Protein AF-A0A1L8RB62-F1 (afdb_monomer_lite)

Organism: NCBI:txid214095

pLDDT: mean 80.28, std 13.1, range [50.22, 96.81]

Secondary structure (DSSP, 8-state):
-HHHHHHHT--HHHHHHHHHHHHTT-----S--SSEEEEEEE--TTSTT-EEEEEEETTT--EEE-

Structure (mmCIF, N/CA/C/O backbone):
data_AF-A0A1L8RB62-F1
#
_entry.id   AF-A0A1L8RB62-F1
#
loop_
_atom_site.group_PDB
_atom_site.id
_atom_site.type_symbol
_atom_site.label_atom_id
_atom_site.label_alt_id
_atom_site.label_comp_id
_atom_site.label_asym_id
_atom_site.label_entity_id
_atom_site.label_seq_id
_atom_site.pdbx_PDB_ins_code
_atom_site.Cartn_x
_atom_site.Cartn_y
_atom_site.Cartn_z
_atom_site.occupancy
_atom_site.B_iso_or_equiv
_atom_site.auth_seq_id
_atom_site.auth_comp_id
_atom_site.auth_asym_id
_atom_site.auth_atom_id
_atom_site.pdbx_PDB_model_num
ATOM 1 N N . MET A 1 1 ? -11.897 1.354 7.344 1.00 78.44 1 MET A N 1
ATOM 2 C CA . MET A 1 1 ? -11.386 0.648 8.549 1.00 78.44 1 MET A CA 1
ATOM 3 C C . MET A 1 1 ? -12.500 0.205 9.494 1.00 78.44 1 MET A C 1
ATOM 5 O O . MET A 1 1 ? -12.453 -0.949 9.899 1.00 78.44 1 MET A O 1
ATOM 9 N N . LYS A 1 2 ? -13.489 1.062 9.807 1.00 85.12 2 LYS A N 1
ATOM 10 C CA . LYS A 1 2 ? -14.597 0.749 10.736 1.00 85.12 2 LYS A CA 1
ATOM 11 C C . LYS A 1 2 ? -15.399 -0.507 10.354 1.00 85.12 2 LYS A C 1
ATOM 13 O O . LYS A 1 2 ? -15.558 -1.396 11.182 1.00 85.12 2 LYS A O 1
ATOM 18 N N . ASP A 1 3 ? -15.754 -0.656 9.079 1.00 93.81 3 ASP A N 1
ATOM 19 C CA . ASP A 1 3 ? -16.537 -1.818 8.619 1.00 93.81 3 ASP A CA 1
ATOM 20 C C . ASP A 1 3 ? -15.813 -3.155 8.843 1.00 93.81 3 ASP A C 1
ATOM 22 O O . ASP A 1 3 ? -16.416 -4.162 9.206 1.00 93.81 3 ASP A O 1
ATOM 26 N N . ILE A 1 4 ? -14.488 -3.172 8.660 1.00 93.62 4 ILE A N 1
ATOM 27 C CA . ILE A 1 4 ? -13.660 -4.368 8.865 1.00 93.62 4 ILE A CA 1
ATOM 28 C C . ILE A 1 4 ? -13.556 -4.676 10.362 1.00 93.62 4 ILE A C 1
ATOM 30 O O . ILE A 1 4 ? -13.677 -5.831 10.763 1.00 93.62 4 ILE A O 1
ATOM 34 N N . THR A 1 5 ? -13.359 -3.657 11.200 1.00 94.88 5 THR A N 1
ATOM 35 C CA . THR A 1 5 ? -13.286 -3.855 12.653 1.00 94.88 5 THR A CA 1
ATOM 36 C C . THR A 1 5 ? -14.593 -4.378 13.231 1.00 94.88 5 THR A C 1
ATOM 38 O O . THR A 1 5 ? -14.558 -5.282 14.060 1.00 94.88 5 THR A O 1
ATOM 41 N N . GLU A 1 6 ? -15.731 -3.869 12.757 1.00 95.56 6 GLU A N 1
ATOM 42 C CA . GLU A 1 6 ? -17.059 -4.304 13.199 1.00 95.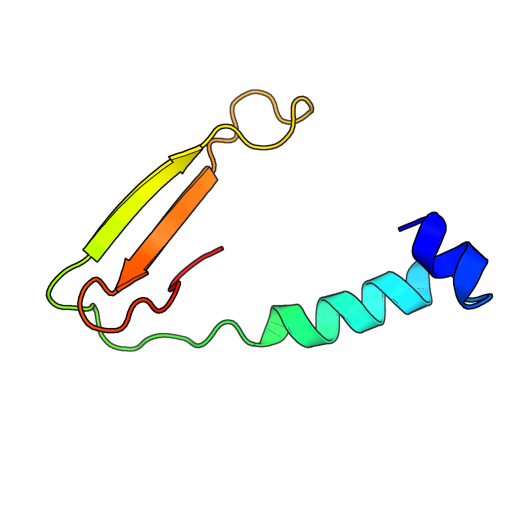56 6 GLU A CA 1
ATOM 43 C C . GLU A 1 6 ? -17.370 -5.723 12.721 1.00 95.56 6 GLU A C 1
ATOM 45 O O . GLU A 1 6 ? -17.807 -6.557 13.509 1.00 95.56 6 GLU A O 1
ATOM 50 N N . ARG A 1 7 ? -17.065 -6.042 11.458 1.00 96.81 7 ARG A N 1
ATOM 51 C CA . ARG A 1 7 ? -17.323 -7.371 10.888 1.00 96.81 7 ARG A CA 1
ATOM 52 C C . ARG A 1 7 ? -16.513 -8.486 11.548 1.00 96.81 7 ARG A C 1
ATOM 54 O O . ARG A 1 7 ? -17.006 -9.605 11.661 1.00 96.81 7 ARG A O 1
ATOM 61 N N . TYR A 1 8 ? -15.267 -8.205 11.923 1.00 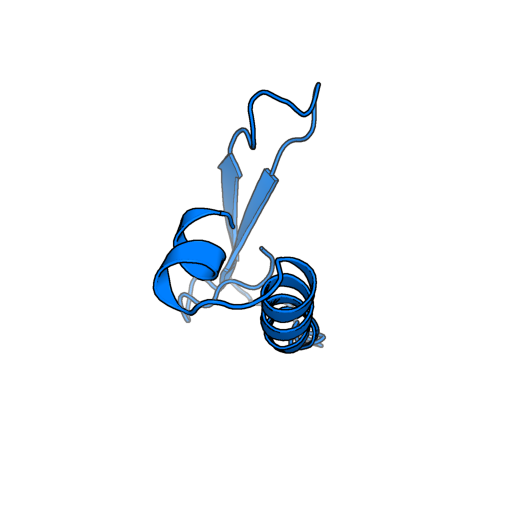95.00 8 TYR A N 1
ATOM 62 C CA . TYR A 1 8 ? -14.344 -9.208 12.465 1.00 95.00 8 TYR A CA 1
ATOM 63 C C . TYR A 1 8 ? -14.116 -9.080 13.976 1.00 95.00 8 TYR A C 1
ATOM 65 O O . TYR A 1 8 ? -13.341 -9.856 14.527 1.00 95.00 8 TYR A O 1
ATOM 73 N N . PHE A 1 9 ? -14.781 -8.134 14.649 1.00 94.81 9 PHE A N 1
ATOM 74 C CA . PHE A 1 9 ? -14.633 -7.864 16.086 1.00 94.81 9 PHE A CA 1
ATOM 75 C C . PHE A 1 9 ? -13.171 -7.674 16.518 1.00 94.81 9 PHE A C 1
ATOM 77 O O . PHE A 1 9 ? -12.727 -8.165 17.555 1.00 94.81 9 PHE A O 1
ATOM 84 N N . VAL A 1 10 ? -12.402 -6.955 15.700 1.00 96.19 10 VAL A N 1
ATOM 85 C CA . VAL A 1 10 ? -10.986 -6.666 15.954 1.00 96.19 10 VAL A CA 1
ATOM 86 C C . VAL A 1 10 ? -10.763 -5.176 16.160 1.00 96.19 10 VAL A C 1
ATOM 88 O O . VAL A 1 10 ? -11.489 -4.341 15.629 1.00 96.19 10 VAL A O 1
ATOM 91 N N . SER A 1 11 ? -9.710 -4.826 16.901 1.00 95.56 11 SER A N 1
ATOM 92 C CA . SER A 1 11 ? -9.309 -3.426 17.042 1.00 95.56 11 SER A CA 1
ATOM 93 C C . SER A 1 11 ? -8.848 -2.838 15.702 1.00 95.56 11 SER A C 1
ATOM 95 O O . SER A 1 11 ? -8.280 -3.544 14.862 1.00 95.56 11 SER A O 1
ATOM 97 N N . THR A 1 12 ? -9.006 -1.525 15.528 1.00 94.44 12 THR A N 1
ATOM 98 C CA . THR A 1 12 ? -8.451 -0.783 14.381 1.00 94.44 12 THR A CA 1
ATOM 99 C C . THR A 1 12 ? -6.953 -1.028 14.224 1.00 94.44 12 THR A C 1
ATOM 101 O O . THR A 1 12 ? -6.484 -1.281 13.119 1.00 94.44 12 THR A O 1
ATOM 104 N N . LYS A 1 13 ? -6.220 -1.081 15.341 1.00 94.12 13 LYS A N 1
ATOM 105 C CA . LYS A 1 13 ? -4.780 -1.371 15.378 1.00 94.12 13 LYS A CA 1
ATOM 106 C C . LYS A 1 13 ? -4.439 -2.749 14.821 1.00 94.12 13 LYS A C 1
ATOM 108 O O . LYS A 1 13 ? -3.407 -2.917 14.178 1.00 94.12 13 LYS A O 1
ATOM 113 N N . THR A 1 14 ? -5.303 -3.738 15.033 1.00 94.62 14 THR A N 1
ATOM 114 C CA . THR A 1 14 ? -5.129 -5.068 14.441 1.00 94.62 14 THR A CA 1
ATOM 115 C C . THR A 1 14 ? -5.242 -5.003 12.920 1.00 94.62 14 THR A C 1
ATOM 117 O O . THR A 1 14 ? -4.409 -5.590 12.235 1.00 94.62 14 THR A O 1
ATOM 120 N N . VAL A 1 15 ? -6.227 -4.268 12.397 1.00 94.56 15 VAL A N 1
ATOM 121 C CA . VAL A 1 15 ? -6.441 -4.098 10.951 1.00 94.56 15 VAL A CA 1
ATOM 122 C C . VAL A 1 15 ? -5.283 -3.331 10.305 1.00 94.56 15 VAL A C 1
ATOM 124 O O . VAL A 1 15 ? -4.747 -3.798 9.304 1.00 94.56 15 VAL A O 1
ATOM 127 N N . GLU A 1 16 ? -4.846 -2.220 10.905 1.00 91.75 16 GLU A N 1
ATOM 128 C CA . GLU A 1 16 ? -3.684 -1.430 10.453 1.00 91.75 16 GLU A CA 1
ATOM 129 C C . GLU A 1 16 ? -2.429 -2.298 10.337 1.00 91.75 16 GLU A C 1
ATOM 131 O O . GLU A 1 16 ? -1.790 -2.354 9.294 1.00 91.75 16 GLU A O 1
ATOM 136 N N . ARG A 1 17 ? -2.119 -3.065 11.381 1.00 91.81 17 ARG A N 1
ATOM 137 C CA . ARG A 1 17 ? -0.912 -3.895 11.429 1.00 91.81 17 ARG A CA 1
ATOM 138 C C . ARG A 1 17 ? -0.924 -5.023 10.389 1.00 91.81 17 ARG A C 1
ATOM 140 O O . ARG A 1 17 ? 0.130 -5.433 9.904 1.00 91.81 17 ARG A O 1
ATOM 147 N N . VAL A 1 18 ? -2.110 -5.532 10.051 1.00 91.19 18 VAL A N 1
ATOM 148 C CA . VAL A 1 18 ? -2.294 -6.496 8.960 1.00 91.19 18 VAL A CA 1
ATOM 149 C C . VAL A 1 18 ? -2.099 -5.808 7.608 1.00 91.19 18 VAL A C 1
ATOM 151 O O . VAL A 1 18 ? -1.321 -6.316 6.806 1.00 91.19 18 VAL A O 1
ATOM 154 N N . LEU A 1 19 ? -2.709 -4.642 7.372 1.00 88.75 19 LEU A N 1
ATOM 155 C CA . LEU A 1 19 ? -2.495 -3.831 6.162 1.00 88.75 19 LEU A CA 1
ATOM 156 C C . LEU A 1 19 ? -1.009 -3.504 5.945 1.00 88.75 19 LEU A C 1
ATOM 158 O O . LEU A 1 19 ? -0.474 -3.761 4.867 1.00 88.75 19 LEU A O 1
ATOM 162 N N . ASP A 1 20 ? -0.314 -3.053 6.988 1.00 86.75 20 ASP A N 1
ATOM 163 C CA . ASP A 1 20 ? 1.118 -2.735 6.947 1.00 86.75 20 ASP A CA 1
ATOM 164 C C . ASP A 1 20 ? 1.980 -3.931 6.526 1.00 86.75 20 ASP A C 1
ATOM 166 O O . ASP A 1 20 ? 3.006 -3.771 5.858 1.00 86.75 20 ASP A O 1
ATOM 170 N N . SER A 1 21 ? 1.572 -5.151 6.890 1.00 85.12 21 SER A N 1
ATOM 171 C CA . SER A 1 21 ? 2.287 -6.368 6.490 1.00 85.12 21 SER A CA 1
ATOM 172 C C . SER A 1 21 ? 2.243 -6.615 4.976 1.00 85.12 21 SER A C 1
ATOM 174 O O . SER A 1 21 ? 3.179 -7.201 4.429 1.00 85.12 21 SER A O 1
ATOM 176 N N . PHE A 1 22 ? 1.212 -6.115 4.285 1.00 79.94 22 PHE A N 1
ATOM 177 C CA . PHE A 1 22 ? 1.092 -6.188 2.828 1.00 79.94 22 PHE A CA 1
ATOM 178 C C . PHE A 1 22 ? 1.831 -5.045 2.122 1.00 79.94 22 PHE A C 1
ATOM 180 O O . PHE A 1 22 ? 2.388 -5.258 1.046 1.00 79.94 22 PHE A O 1
ATOM 187 N N . LEU A 1 23 ? 1.904 -3.859 2.735 1.00 72.31 23 LEU A N 1
ATOM 188 C CA . LEU A 1 23 ? 2.538 -2.674 2.139 1.00 72.31 23 LEU A CA 1
ATOM 189 C C . LEU A 1 23 ? 4.074 -2.745 2.107 1.00 72.31 23 LEU A C 1
ATOM 191 O O . LEU A 1 23 ? 4.700 -2.195 1.199 1.00 72.31 23 LEU A O 1
ATOM 195 N N . LYS A 1 24 ? 4.699 -3.487 3.033 1.00 60.19 24 LYS A N 1
ATOM 196 C CA . LYS A 1 24 ? 6.166 -3.688 3.096 1.00 60.19 24 LYS A CA 1
ATOM 197 C C . LYS A 1 24 ? 6.769 -4.450 1.905 1.00 60.19 24 LYS A C 1
ATOM 199 O O . LYS A 1 24 ? 7.981 -4.650 1.864 1.00 60.19 24 LYS A O 1
ATOM 204 N N . LYS A 1 25 ? 5.951 -4.886 0.946 1.00 57.78 25 LYS A N 1
ATOM 205 C CA . LYS A 1 25 ? 6.358 -5.693 -0.212 1.00 57.78 25 LYS A CA 1
ATOM 206 C C . LYS A 1 25 ? 6.630 -4.897 -1.491 1.00 57.78 25 LYS A C 1
ATOM 208 O O . LYS A 1 25 ? 6.758 -5.519 -2.542 1.00 57.78 25 LYS A O 1
ATOM 213 N N . HIS A 1 26 ? 6.754 -3.570 -1.431 1.00 58.75 26 HIS A N 1
ATOM 214 C CA . HIS A 1 26 ? 7.171 -2.794 -2.600 1.00 58.75 26 HIS A CA 1
ATOM 215 C C . HIS A 1 26 ? 8.624 -3.126 -2.956 1.00 58.75 26 HIS A C 1
ATOM 217 O O . HIS A 1 26 ? 9.585 -2.734 -2.293 1.00 58.75 26 HIS A O 1
ATOM 223 N N . VAL A 1 27 ? 8.740 -3.962 -3.982 1.00 56.50 27 VAL A N 1
ATOM 224 C CA . VAL A 1 27 ? 9.978 -4.493 -4.532 1.00 56.50 27 VAL A CA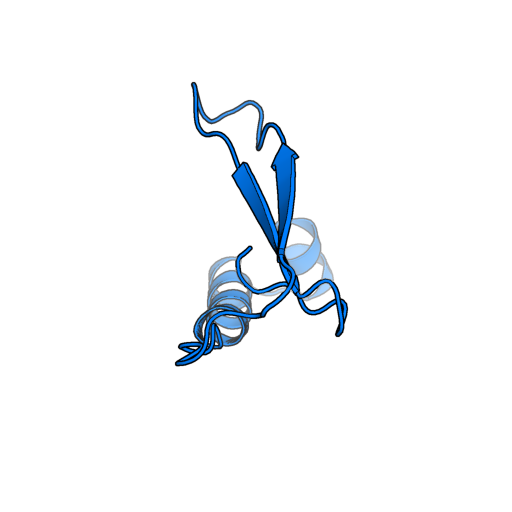 1
ATOM 225 C C . VAL A 1 27 ? 10.807 -3.326 -5.055 1.00 56.50 27 VAL A C 1
ATOM 227 O O . VAL A 1 27 ? 10.332 -2.520 -5.849 1.00 56.50 27 VAL A O 1
ATOM 230 N N . LYS A 1 28 ? 12.071 -3.243 -4.627 1.00 58.22 28 LYS A N 1
ATOM 231 C CA . LYS A 1 28 ? 13.068 -2.424 -5.319 1.00 58.22 28 LYS A CA 1
ATOM 232 C C . LYS A 1 28 ? 13.225 -2.992 -6.728 1.00 58.22 28 LYS A C 1
ATOM 234 O O . LYS A 1 28 ? 13.919 -3.991 -6.917 1.00 58.22 28 LYS A O 1
ATOM 239 N N . ASN A 1 29 ? 12.553 -2.396 -7.705 1.00 62.97 29 ASN A N 1
ATOM 240 C CA . ASN A 1 29 ? 12.779 -2.742 -9.098 1.00 62.97 29 ASN A CA 1
ATOM 241 C C . ASN A 1 29 ? 14.148 -2.188 -9.502 1.00 62.97 29 ASN A C 1
ATOM 243 O O . ASN A 1 29 ? 14.320 -0.988 -9.682 1.00 62.97 29 ASN A O 1
ATOM 247 N N . ASN A 1 30 ? 15.137 -3.076 -9.624 1.00 72.56 30 ASN A N 1
ATOM 248 C CA . ASN A 1 30 ? 16.497 -2.722 -10.050 1.00 72.56 30 ASN A CA 1
ATOM 249 C C . ASN A 1 30 ? 16.601 -2.447 -11.563 1.00 72.56 30 ASN A C 1
ATOM 251 O O . ASN A 1 30 ? 17.701 -2.259 -12.075 1.00 72.56 30 ASN A O 1
ATOM 255 N N . TYR A 1 31 ? 15.481 -2.471 -12.288 1.00 74.19 31 TYR A N 1
ATOM 256 C CA . TYR A 1 31 ? 15.421 -2.195 -13.717 1.00 74.19 31 TYR A CA 1
ATOM 257 C C . TYR A 1 31 ? 14.242 -1.270 -14.022 1.00 74.19 31 TYR A C 1
ATOM 259 O O . TYR A 1 31 ? 13.177 -1.382 -13.411 1.00 74.19 31 TYR A O 1
ATOM 267 N N . LEU A 1 32 ? 14.448 -0.366 -14.979 1.00 79.75 32 LEU A N 1
ATOM 268 C CA . LEU A 1 32 ? 13.404 0.492 -15.524 1.00 79.75 32 LEU A CA 1
ATOM 269 C C . LEU A 1 32 ? 12.810 -0.192 -16.769 1.00 79.75 32 LEU A C 1
ATOM 271 O O . LEU A 1 32 ? 13.580 -0.553 -17.665 1.00 79.75 32 LEU A O 1
ATOM 275 N N . PRO A 1 33 ? 11.484 -0.402 -16.842 1.00 80.44 33 PRO A N 1
ATOM 276 C CA . PRO A 1 33 ? 10.838 -0.958 -18.028 1.00 80.44 33 PRO A CA 1
ATOM 277 C C 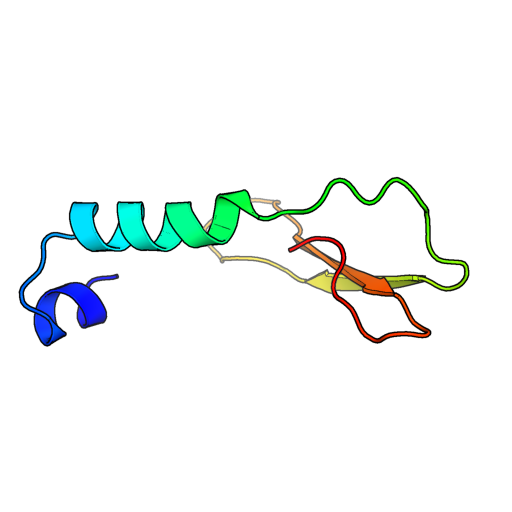. PRO A 1 33 ? 11.071 -0.103 -19.273 1.00 80.44 33 PRO A C 1
ATOM 279 O O . PRO A 1 33 ? 11.242 1.113 -19.189 1.00 80.44 33 PRO A O 1
ATOM 282 N N . LYS A 1 34 ? 11.056 -0.743 -20.444 1.00 86.06 34 LYS A N 1
ATOM 283 C CA . LYS A 1 34 ? 11.293 -0.070 -21.729 1.00 86.06 34 LYS A CA 1
ATOM 284 C C . LYS A 1 34 ? 10.136 0.853 -22.121 1.00 86.06 34 LYS A C 1
ATOM 286 O O . LYS A 1 34 ? 10.361 1.905 -22.715 1.00 86.06 34 LYS A O 1
ATOM 291 N N . HIS A 1 35 ? 8.916 0.448 -21.782 1.00 89.69 35 HIS A N 1
ATOM 292 C CA . HIS A 1 35 ? 7.688 1.175 -22.058 1.00 89.69 35 HIS A CA 1
ATOM 293 C C . HIS A 1 35 ? 6.928 1.373 -20.745 1.00 89.69 35 HIS A C 1
ATOM 295 O O . HIS A 1 35 ? 6.596 0.411 -20.054 1.00 89.69 35 HIS A O 1
ATOM 301 N N . LEU A 1 36 ? 6.695 2.634 -20.388 1.00 88.44 36 LEU A N 1
ATOM 302 C CA . LEU A 1 36 ? 6.082 3.031 -19.127 1.00 88.44 36 LEU A CA 1
ATOM 303 C C . LEU A 1 36 ? 4.758 3.733 -19.409 1.00 88.44 36 LEU A C 1
ATOM 305 O O . LEU A 1 36 ? 4.707 4.647 -20.233 1.00 88.44 36 LEU A O 1
ATOM 309 N N . LEU A 1 37 ? 3.709 3.321 -18.710 1.00 88.75 37 LEU A N 1
ATOM 310 C CA . LEU A 1 37 ? 2.431 4.017 -18.672 1.00 88.75 37 LEU A CA 1
ATOM 311 C C . LEU A 1 37 ? 2.367 4.832 -17.383 1.00 88.75 37 LEU A C 1
ATOM 313 O O . LEU A 1 37 ? 2.680 4.327 -16.303 1.00 88.75 37 LEU A O 1
ATOM 317 N N . LEU A 1 38 ? 1.984 6.096 -17.526 1.00 89.31 38 LEU A N 1
ATOM 318 C CA . LEU A 1 38 ? 1.890 7.079 -16.457 1.00 89.31 38 LEU A CA 1
ATOM 319 C C . LEU A 1 38 ? 0.498 7.689 -16.510 1.00 89.31 38 LEU A C 1
ATOM 321 O O . LEU A 1 38 ? 0.086 8.156 -17.572 1.00 89.31 38 LEU A O 1
ATOM 325 N N . ASP A 1 39 ? -0.187 7.699 -15.374 1.00 89.12 39 ASP A N 1
ATOM 326 C CA . ASP A 1 39 ? -1.459 8.397 -15.230 1.00 89.12 39 ASP A CA 1
ATOM 327 C C . ASP A 1 39 ? -1.490 9.213 -13.936 1.00 89.12 39 ASP A C 1
ATOM 329 O O . ASP A 1 39 ? -0.932 8.804 -12.910 1.00 89.12 39 ASP A O 1
ATOM 333 N N . GLU A 1 40 ? -2.128 10.376 -14.009 1.00 86.50 40 GLU A N 1
ATOM 334 C CA . GLU A 1 40 ? -2.272 11.327 -12.914 1.00 86.50 40 GLU A CA 1
ATOM 335 C C . GLU A 1 40 ? -3.712 11.309 -12.412 1.00 86.50 40 GLU A C 1
ATOM 337 O O . GLU A 1 40 ? -4.663 11.470 -13.179 1.00 86.50 40 GLU A O 1
ATOM 342 N N . PHE A 1 41 ? -3.881 11.185 -11.098 1.00 84.44 41 PHE A N 1
ATOM 343 C CA . PHE A 1 41 ? -5.190 11.322 -10.484 1.00 84.44 41 PHE A CA 1
ATOM 344 C C . PHE A 1 41 ? -5.142 12.193 -9.232 1.00 84.44 41 PHE A C 1
ATOM 346 O O . PHE A 1 41 ? -4.160 12.247 -8.486 1.00 84.44 41 PHE A O 1
ATOM 353 N N . LYS A 1 42 ? -6.256 12.883 -8.984 1.00 80.81 42 LYS A N 1
ATOM 354 C CA . LYS A 1 42 ? -6.473 13.578 -7.717 1.00 80.81 42 LYS A CA 1
ATOM 355 C C . LYS A 1 42 ? -6.770 12.534 -6.649 1.00 80.81 42 LYS A C 1
ATOM 357 O O . LYS A 1 42 ? -7.680 11.727 -6.828 1.00 80.81 42 LYS A O 1
ATOM 362 N N . GLY A 1 43 ? -5.990 12.556 -5.572 1.00 73.88 43 GLY A N 1
ATOM 363 C CA . GLY A 1 43 ? -6.184 11.687 -4.417 1.00 73.88 43 GLY A CA 1
ATOM 364 C C . GLY A 1 43 ? -7.439 12.042 -3.613 1.00 73.88 43 GLY A C 1
ATOM 365 O O . GLY A 1 43 ? -8.481 12.417 -4.153 1.00 73.88 43 GLY A O 1
ATOM 366 N N . THR A 1 44 ? -7.356 11.916 -2.291 1.00 70.75 44 THR A N 1
ATOM 367 C CA . THR A 1 44 ? -8.471 12.272 -1.408 1.00 70.75 44 THR A CA 1
ATOM 368 C C . THR A 1 44 ? -8.670 13.788 -1.354 1.00 70.75 44 THR A C 1
ATOM 370 O O . THR A 1 44 ? -7.726 14.569 -1.457 1.00 70.75 44 THR A O 1
ATOM 373 N N . SER A 1 45 ? -9.919 14.206 -1.145 1.00 62.78 45 SER A N 1
ATOM 374 C CA . SER A 1 45 ? -10.336 15.607 -0.969 1.00 62.78 45 SER A CA 1
ATOM 375 C C . SER A 1 45 ? -9.633 16.339 0.179 1.00 62.78 45 SER A C 1
ATOM 377 O O . SER A 1 45 ? -9.726 17.558 0.280 1.00 62.78 45 SER A O 1
ATOM 379 N N . ASP A 1 46 ? -8.945 15.589 1.036 1.00 60.41 46 ASP A N 1
ATOM 380 C CA . ASP A 1 46 ? -8.449 16.032 2.333 1.00 60.41 46 ASP A CA 1
ATOM 381 C C . ASP A 1 46 ? -6.947 16.367 2.286 1.00 60.41 46 ASP A C 1
ATOM 383 O O . ASP A 1 46 ? -6.358 16.758 3.293 1.00 60.41 46 ASP A O 1
ATOM 387 N N . CYS A 1 47 ? -6.307 16.204 1.123 1.00 55.44 47 CYS A N 1
ATOM 388 C CA . CYS A 1 47 ? -4.919 16.585 0.894 1.00 55.44 47 CYS A CA 1
ATOM 389 C C . CYS A 1 47 ? -4.861 17.766 -0.076 1.00 55.44 47 CYS A C 1
ATOM 391 O O . CYS A 1 47 ? -5.025 17.616 -1.287 1.00 55.44 47 CYS A O 1
ATOM 393 N N . GLU A 1 48 ? -4.607 18.956 0.462 1.00 56.91 48 GLU A N 1
ATOM 394 C CA . GLU A 1 48 ? -4.424 20.172 -0.325 1.00 56.91 48 GLU A CA 1
ATOM 395 C C . GLU A 1 48 ? -3.161 20.026 -1.201 1.00 56.91 48 GLU A C 1
ATOM 397 O O . GLU A 1 48 ? -2.032 20.110 -0.723 1.00 56.91 48 GLU A O 1
ATOM 402 N N . GLY A 1 49 ? -3.347 19.721 -2.490 1.00 56.00 49 GLY A N 1
ATOM 403 C CA . GLY A 1 49 ? -2.268 19.681 -3.485 1.00 56.00 49 GLY A CA 1
ATOM 404 C C . GLY A 1 49 ? -1.466 18.375 -3.600 1.00 56.00 49 GLY A C 1
ATOM 405 O O . GLY A 1 49 ? -0.480 18.357 -4.334 1.00 56.00 49 GLY A O 1
ATOM 406 N N . ALA A 1 50 ? -1.864 17.279 -2.942 1.00 59.81 50 ALA A N 1
ATOM 407 C CA . ALA A 1 50 ? -1.198 15.985 -3.129 1.00 59.81 50 ALA A CA 1
ATOM 408 C C . ALA A 1 50 ? -1.749 15.264 -4.372 1.00 59.81 50 ALA A C 1
ATOM 410 O O . ALA A 1 50 ? -2.814 14.647 -4.353 1.00 59.81 50 ALA A O 1
ATOM 411 N N . MET A 1 51 ? -1.019 15.385 -5.474 1.00 67.31 51 MET A N 1
ATOM 412 C CA . MET A 1 51 ? -1.263 14.674 -6.725 1.00 67.31 51 MET A CA 1
ATOM 413 C C . MET A 1 51 ? -0.731 13.241 -6.621 1.00 67.31 51 MET A C 1
ATOM 415 O O . MET A 1 51 ? 0.394 13.031 -6.160 1.00 67.31 51 MET A O 1
ATOM 419 N N . CYS A 1 52 ? -1.530 12.260 -7.032 1.00 78.75 52 CYS A N 1
ATOM 420 C CA . CYS A 1 52 ? -1.134 10.858 -7.036 1.00 78.75 52 CYS A CA 1
ATOM 421 C C . CYS A 1 52 ? -0.824 10.403 -8.467 1.00 78.75 52 CYS A C 1
ATOM 423 O O . CYS A 1 52 ? -1.458 10.847 -9.424 1.00 78.75 52 CYS A O 1
ATOM 425 N N . PHE A 1 53 ? 0.140 9.491 -8.603 1.00 82.31 53 PHE A N 1
ATOM 426 C CA . PHE A 1 53 ? 0.537 8.919 -9.887 1.00 82.31 53 PHE A CA 1
ATOM 427 C C . PHE A 1 53 ? 0.421 7.403 -9.843 1.00 82.31 53 PHE A C 1
ATOM 429 O O . PHE A 1 53 ? 0.867 6.777 -8.882 1.00 82.31 53 PHE A O 1
ATOM 436 N N . ILE A 1 54 ? -0.123 6.817 -10.906 1.00 84.38 54 ILE A N 1
ATOM 437 C CA . ILE A 1 54 ? -0.038 5.377 -11.154 1.00 84.38 54 ILE A CA 1
ATOM 438 C C . ILE A 1 54 ? 1.007 5.167 -12.237 1.00 84.38 54 ILE A C 1
ATOM 440 O O . ILE A 1 54 ? 0.919 5.743 -13.322 1.00 84.38 54 ILE A O 1
ATOM 444 N N . ILE A 1 55 ? 1.996 4.327 -11.938 1.00 86.12 55 ILE A N 1
ATOM 445 C CA . ILE A 1 55 ? 3.039 3.960 -12.893 1.00 86.12 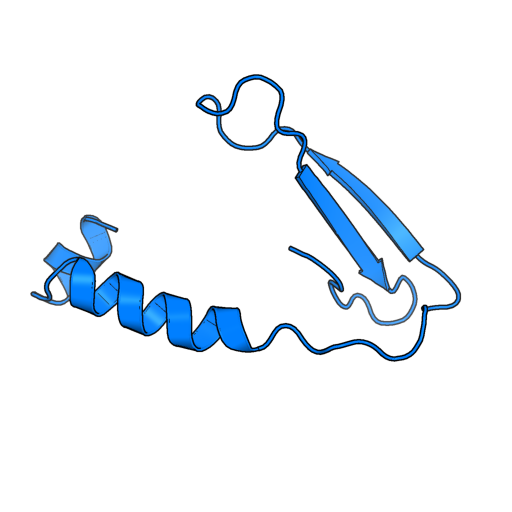55 ILE A CA 1
ATOM 446 C C . ILE A 1 55 ? 2.941 2.470 -13.176 1.00 86.12 55 ILE A C 1
ATOM 448 O O . ILE A 1 55 ? 2.943 1.662 -12.247 1.00 86.12 55 ILE A O 1
ATOM 452 N N . CYS A 1 56 ? 2.895 2.096 -14.449 1.00 87.25 56 CYS A N 1
ATOM 453 C CA . CYS A 1 56 ? 2.755 0.714 -14.879 1.00 87.25 56 CYS A CA 1
ATOM 454 C C . CYS A 1 56 ? 3.739 0.377 -16.001 1.00 87.25 56 CYS A C 1
ATOM 456 O O . CYS A 1 56 ? 4.008 1.192 -16.880 1.00 87.25 56 CYS A O 1
ATOM 458 N N . ASP A 1 57 ? 4.259 -0.844 -15.989 1.00 87.56 57 ASP A N 1
ATOM 459 C CA . ASP A 1 57 ? 4.970 -1.422 -17.128 1.00 87.56 57 ASP A CA 1
ATOM 460 C C . ASP A 1 57 ? 3.963 -1.709 -18.253 1.00 87.56 57 ASP A C 1
ATOM 462 O O . ASP A 1 57 ? 2.981 -2.422 -18.033 1.00 87.56 57 ASP A O 1
ATOM 466 N N . ALA A 1 58 ? 4.179 -1.139 -19.439 1.00 86.56 58 ALA A N 1
ATOM 467 C CA . ALA A 1 58 ? 3.256 -1.278 -20.564 1.00 86.56 58 ALA A CA 1
ATOM 468 C C . ALA A 1 58 ? 3.235 -2.700 -21.143 1.00 86.56 58 ALA A C 1
ATOM 470 O O . ALA A 1 58 ? 2.209 -3.127 -21.671 1.00 86.56 58 ALA A O 1
ATOM 471 N N . ASP A 1 59 ? 4.347 -3.429 -21.034 1.00 87.75 59 ASP A N 1
ATOM 472 C CA . ASP A 1 59 ? 4.482 -4.761 -21.621 1.00 87.75 59 ASP A CA 1
ATOM 473 C C . ASP A 1 59 ? 3.853 -5.825 -20.711 1.00 87.75 59 ASP A C 1
ATOM 475 O O . ASP A 1 59 ? 3.243 -6.784 -21.185 1.00 87.75 59 ASP A O 1
ATOM 479 N N . THR A 1 60 ? 3.987 -5.665 -19.389 1.00 85.88 60 THR A N 1
ATOM 480 C CA . THR A 1 60 ? 3.498 -6.652 -18.409 1.00 85.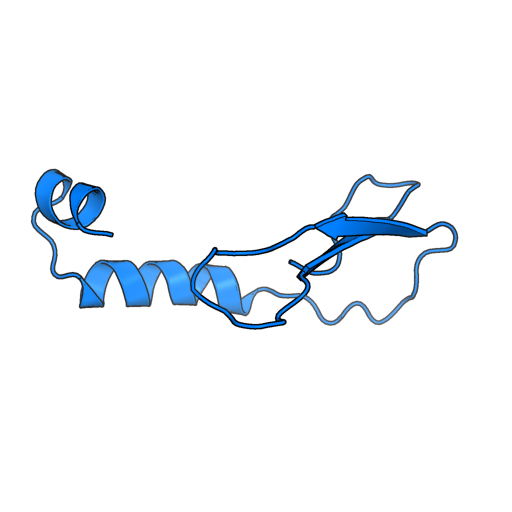88 60 THR A CA 1
ATOM 481 C C . THR A 1 60 ? 2.199 -6.264 -17.710 1.00 85.88 60 THR A C 1
ATOM 483 O O . THR A 1 60 ? 1.584 -7.115 -17.065 1.00 85.88 60 THR A O 1
ATOM 486 N N . GLY A 1 61 ? 1.787 -4.998 -17.785 1.00 83.69 61 GLY A N 1
ATOM 487 C CA . GLY A 1 61 ? 0.641 -4.479 -17.038 1.00 83.69 61 GLY A CA 1
ATOM 488 C C . GLY A 1 61 ? 0.866 -4.424 -15.521 1.00 83.69 61 GLY A C 1
ATOM 489 O O . GLY A 1 61 ? -0.091 -4.283 -14.759 1.00 83.69 61 GLY A O 1
ATOM 490 N N . LYS A 1 62 ? 2.111 -4.578 -15.047 1.00 82.81 62 LYS A N 1
ATOM 491 C CA . LYS A 1 62 ? 2.431 -4.520 -13.616 1.00 82.81 62 LYS A CA 1
ATOM 492 C C . LYS A 1 62 ? 2.534 -3.080 -13.141 1.00 82.81 62 LYS A C 1
ATOM 494 O O . LYS A 1 62 ? 3.350 -2.317 -13.650 1.00 82.81 62 LYS A O 1
ATOM 499 N N . ILE A 1 63 ? 1.783 -2.758 -12.092 1.00 82.75 63 ILE A N 1
ATOM 500 C CA . ILE A 1 63 ? 1.912 -1.492 -11.369 1.00 82.75 63 ILE A CA 1
ATOM 501 C C . ILE A 1 63 ? 3.239 -1.500 -10.602 1.00 82.75 63 ILE A C 1
ATOM 503 O O . ILE A 1 63 ? 3.546 -2.438 -9.864 1.00 82.75 63 ILE A O 1
ATOM 507 N N . LEU A 1 64 ? 4.038 -0.462 -10.825 1.00 73.31 64 LEU A N 1
ATOM 508 C CA . LEU A 1 64 ? 5.396 -0.303 -10.309 1.00 73.31 64 LEU A CA 1
ATOM 509 C C . LEU A 1 64 ? 5.414 0.545 -9.033 1.00 73.31 64 LEU A C 1
ATOM 511 O O . LEU A 1 64 ? 6.278 0.336 -8.185 1.00 73.31 64 LEU A O 1
ATOM 515 N N . ILE A 1 65 ? 4.469 1.481 -8.899 1.00 66.50 65 ILE A N 1
ATOM 516 C CA . ILE A 1 65 ? 4.295 2.365 -7.740 1.00 66.50 65 ILE A CA 1
ATOM 517 C C . ILE A 1 65 ? 2.790 2.617 -7.553 1.00 66.50 65 ILE A C 1
ATOM 519 O O . ILE A 1 65 ? 2.114 2.967 -8.524 1.00 66.50 65 ILE A O 1
ATOM 523 N N . SER A 1 66 ? 2.291 2.431 -6.326 1.00 50.22 66 SER A N 1
ATOM 524 C CA . SER A 1 66 ? 0.995 2.916 -5.827 1.00 50.22 66 SER A CA 1
ATOM 525 C C . SER A 1 66 ? 1.183 3.584 -4.473 1.00 50.22 66 SER A C 1
ATOM 527 O O . SER A 1 66 ? 2.155 3.231 -3.768 1.00 50.22 66 SER A O 1
#

Sequence (66 aa):
MKDITERYFVSTKTVERVLDSFLKKHVKNNYLPKHLLLDEFKGTSDCEGAMCFIICDADTGKILIS

Radius of gyration: 16.2 Å; chains: 1; bounding box: 34×29×39 Å

Foldseek 3Di:
DVVVCVVVVHDPVVVVVVVVVVVVPLDPPPDDAPDKDKDWDDDDPPDDPDIDMFIARPVPRDTNDD